Protein AF-A0A5K1DP62-F1 (afdb_monomer_lite)

Structure (mmCIF, N/CA/C/O backbone):
data_AF-A0A5K1DP62-F1
#
_entry.id   AF-A0A5K1DP62-F1
#
loop_
_atom_site.group_PDB
_atom_site.id
_atom_site.type_symbol
_atom_site.label_atom_id
_atom_site.label_alt_id
_atom_site.label_comp_id
_atom_site.label_asym_id
_atom_site.label_entity_id
_atom_site.label_seq_id
_atom_site.pdbx_PDB_ins_code
_atom_site.Cartn_x
_atom_site.Cartn_y
_atom_site.Cartn_z
_atom_site.occupancy
_atom_site.B_iso_or_equiv
_atom_site.auth_seq_id
_atom_site.auth_comp_id
_atom_site.auth_asym_id
_atom_site.auth_atom_id
_atom_site.pdbx_PDB_model_num
ATOM 1 N N . SER A 1 1 ? -13.547 14.638 14.154 1.00 89.75 1 SER A N 1
ATOM 2 C CA . SER A 1 1 ? -13.065 13.387 13.522 1.00 89.75 1 SER A CA 1
ATOM 3 C C . SER A 1 1 ? -14.216 12.393 13.407 1.00 89.75 1 SER A C 1
ATOM 5 O O . SER A 1 1 ? -15.202 12.552 14.121 1.00 89.75 1 SER A O 1
ATOM 7 N N . LEU A 1 2 ? -14.114 11.372 12.548 1.00 97.12 2 LEU A N 1
ATOM 8 C CA . LEU A 1 2 ? -15.135 10.314 12.443 1.00 97.12 2 LEU A CA 1
ATOM 9 C C . LEU A 1 2 ? -15.385 9.618 13.797 1.00 97.12 2 LEU A C 1
ATOM 11 O O . LEU A 1 2 ? -16.529 9.432 14.195 1.00 97.12 2 LEU A O 1
ATOM 15 N N . TYR A 1 3 ? -14.321 9.333 14.557 1.00 97.56 3 TYR A N 1
ATOM 16 C CA . TYR A 1 3 ? -14.409 8.754 15.904 1.00 97.56 3 TYR A CA 1
ATOM 17 C C . TYR A 1 3 ? -15.210 9.621 16.895 1.00 97.56 3 TYR A C 1
ATOM 19 O O . TYR A 1 3 ? -16.062 9.102 17.619 1.00 97.56 3 TYR A O 1
ATOM 27 N N . ALA A 1 4 ? -14.993 10.944 16.894 1.00 97.44 4 ALA A N 1
ATOM 28 C CA . ALA A 1 4 ? -15.742 11.878 17.744 1.00 97.44 4 ALA A CA 1
ATOM 29 C C . ALA A 1 4 ? -17.241 11.935 17.395 1.00 97.44 4 ALA A C 1
ATOM 31 O O . ALA A 1 4 ? -18.054 12.241 18.255 1.00 97.44 4 ALA A O 1
ATOM 32 N N . ASN A 1 5 ? -17.603 11.579 16.159 1.00 98.00 5 ASN A N 1
ATOM 33 C CA . ASN A 1 5 ? -18.987 11.496 15.686 1.00 98.00 5 ASN A CA 1
ATOM 34 C C . ASN A 1 5 ? -19.567 10.072 15.790 1.00 98.00 5 ASN A C 1
ATOM 36 O O . ASN A 1 5 ? -20.527 9.737 15.107 1.00 98.00 5 ASN A O 1
ATOM 40 N N . GLY A 1 6 ? -18.975 9.207 16.619 1.00 97.81 6 GLY A N 1
ATOM 41 C CA . GLY A 1 6 ? -19.534 7.887 16.920 1.00 97.81 6 GLY A CA 1
ATOM 42 C C . GLY A 1 6 ? -19.075 6.744 16.011 1.00 97.81 6 GLY A C 1
ATOM 43 O O . GLY A 1 6 ? -19.442 5.604 16.276 1.00 97.81 6 GLY A O 1
ATOM 44 N N . ALA A 1 7 ? -18.226 6.977 15.002 1.00 98.19 7 ALA A N 1
ATOM 45 C CA . ALA A 1 7 ? -17.663 5.870 14.225 1.00 98.19 7 ALA A CA 1
ATOM 46 C C . ALA A 1 7 ? -16.794 4.969 15.121 1.00 98.19 7 ALA A C 1
ATOM 48 O O . ALA A 1 7 ? -15.946 5.457 15.878 1.00 98.19 7 ALA A O 1
ATOM 49 N N . ARG A 1 8 ? -17.017 3.653 15.047 1.00 98.19 8 ARG A N 1
ATOM 50 C CA . ARG A 1 8 ? -16.273 2.640 15.819 1.00 98.19 8 ARG A CA 1
ATOM 51 C C . ARG A 1 8 ? -15.630 1.565 14.961 1.00 98.19 8 ARG A C 1
ATOM 53 O O . ARG A 1 8 ? -14.737 0.890 15.443 1.00 98.19 8 ARG A O 1
ATOM 60 N N . ASN A 1 9 ? -16.031 1.418 13.705 1.00 98.38 9 ASN A N 1
ATOM 61 C CA . ASN A 1 9 ? -15.460 0.428 12.803 1.00 98.38 9 ASN A CA 1
ATOM 62 C C . ASN A 1 9 ? -14.753 1.156 11.668 1.00 98.38 9 ASN A C 1
ATOM 64 O O . ASN A 1 9 ? -15.376 1.920 10.934 1.00 98.38 9 ASN A O 1
ATOM 68 N N . PHE A 1 10 ? -13.449 0.933 11.555 1.00 98.19 10 PHE A N 1
ATOM 69 C CA . PHE A 1 10 ? -12.606 1.563 10.553 1.00 98.19 10 PHE A CA 1
ATOM 70 C C . PHE A 1 10 ? -11.886 0.472 9.775 1.00 98.19 10 PHE A C 1
ATOM 72 O O . PHE A 1 10 ? -11.086 -0.278 10.337 1.00 98.19 10 PHE A O 1
ATOM 79 N N . GLN A 1 11 ? -12.162 0.400 8.478 1.00 97.56 11 GLN A N 1
ATOM 80 C CA . GLN A 1 11 ? -11.393 -0.413 7.551 1.00 97.56 11 GLN A CA 1
ATOM 81 C C . GLN A 1 11 ? -10.468 0.512 6.772 1.00 97.56 11 GLN A C 1
ATOM 83 O O . GLN A 1 11 ? -10.921 1.396 6.050 1.00 97.56 11 GLN A O 1
ATOM 88 N N . LEU A 1 12 ? -9.167 0.314 6.942 1.00 97.44 12 LEU A N 1
ATOM 89 C CA . LEU A 1 12 ? -8.142 1.024 6.200 1.00 97.44 12 LEU A CA 1
ATOM 90 C C . LEU A 1 12 ? -7.461 0.014 5.295 1.00 97.44 12 LEU A C 1
ATOM 92 O O . LEU A 1 12 ? -6.949 -0.998 5.770 1.00 97.44 12 LEU A O 1
ATOM 96 N N . HIS A 1 13 ? -7.446 0.284 4.000 1.00 97.06 13 HIS A N 1
ATOM 97 C CA . HIS A 1 13 ? -6.574 -0.439 3.092 1.00 97.06 13 HIS A CA 1
ATOM 98 C C . HIS A 1 13 ? -5.346 0.419 2.802 1.00 97.06 13 HIS A C 1
ATOM 100 O O . HIS A 1 13 ? -5.431 1.646 2.720 1.00 97.06 13 HIS A O 1
ATOM 106 N N . ASN A 1 14 ? -4.198 -0.229 2.658 1.00 97.88 14 ASN A N 1
ATOM 107 C CA . ASN A 1 14 ? -2.987 0.448 2.220 1.00 97.88 14 ASN A CA 1
ATOM 108 C C . ASN A 1 14 ? -3.065 0.795 0.715 1.00 97.88 14 ASN A C 1
ATOM 110 O O . ASN A 1 14 ? -4.104 0.582 0.080 1.00 97.88 14 ASN A O 1
ATOM 114 N N . THR A 1 15 ? -2.039 1.429 0.144 1.00 97.50 15 THR A N 1
ATOM 115 C CA . THR A 1 15 ? -2.031 1.694 -1.305 1.00 97.50 15 THR A CA 1
ATOM 116 C C . THR A 1 15 ? -1.550 0.466 -2.073 1.00 97.50 15 THR A C 1
ATOM 118 O O . THR A 1 15 ? -0.733 -0.304 -1.570 1.00 97.50 15 THR A O 1
ATOM 121 N N . GLY A 1 16 ? -2.045 0.288 -3.299 1.00 97.62 16 GLY A N 1
ATOM 122 C CA . GLY A 1 16 ? -1.611 -0.785 -4.197 1.00 97.62 16 GLY A CA 1
ATOM 123 C C . GLY A 1 16 ? -0.198 -0.567 -4.765 1.00 97.62 16 GLY A C 1
ATOM 124 O O . GLY A 1 16 ? 0.424 0.465 -4.494 1.00 97.62 16 GLY A O 1
ATOM 125 N N . PRO A 1 17 ? 0.308 -1.504 -5.585 1.00 98.00 17 PRO A N 1
ATOM 126 C CA . PRO A 1 17 ? 1.603 -1.363 -6.244 1.00 98.00 17 PRO A CA 1
ATOM 127 C C . PRO A 1 17 ? 1.540 -0.285 -7.336 1.00 98.00 17 PRO A C 1
ATOM 129 O O . PRO A 1 17 ? 1.193 -0.542 -8.487 1.00 98.00 17 PRO A O 1
ATOM 132 N N . LEU A 1 18 ? 1.830 0.961 -6.950 1.00 97.56 18 LEU A N 1
ATOM 133 C CA . LEU A 1 18 ? 1.683 2.135 -7.815 1.00 97.56 18 LEU A CA 1
ATOM 134 C C . LEU A 1 18 ? 2.525 2.051 -9.090 1.00 97.56 18 LEU A C 1
ATOM 136 O O . LEU A 1 18 ? 2.099 2.550 -10.128 1.00 97.56 18 LEU A O 1
ATOM 140 N N . GLY A 1 19 ? 3.698 1.422 -9.019 1.00 97.69 19 GLY A N 1
ATOM 141 C CA . GLY A 1 19 ? 4.578 1.235 -10.169 1.00 97.69 19 GLY A CA 1
ATOM 142 C C . GLY A 1 19 ? 4.001 0.323 -11.240 1.00 97.69 19 GLY A C 1
ATOM 143 O O . GLY A 1 19 ? 4.436 0.403 -12.381 1.00 97.69 19 GLY A O 1
ATOM 144 N N . CYS A 1 20 ? 3.004 -0.491 -10.896 1.00 97.56 20 CYS A N 1
ATOM 145 C CA . CYS A 1 20 ? 2.321 -1.376 -11.832 1.00 97.56 20 CYS A CA 1
ATOM 146 C C . CYS A 1 20 ? 1.101 -0.725 -12.501 1.00 97.56 20 CYS A C 1
ATOM 148 O O . CYS A 1 20 ? 0.422 -1.361 -13.304 1.00 97.56 20 CYS A O 1
ATOM 150 N N . LEU A 1 21 ? 0.750 0.519 -12.148 1.00 96.56 21 LEU A N 1
ATOM 151 C CA . LEU A 1 21 ? -0.401 1.184 -12.752 1.00 96.56 21 LEU A CA 1
ATOM 152 C C . LEU A 1 21 ? -0.100 1.516 -14.221 1.00 96.56 21 LEU A C 1
ATOM 154 O O . LEU A 1 21 ? 0.887 2.213 -14.468 1.00 96.56 21 LEU A O 1
ATOM 158 N N . PRO A 1 22 ? -0.978 1.158 -15.182 1.00 95.31 22 PRO A N 1
ATOM 159 C CA . PRO A 1 22 ? -0.761 1.465 -16.598 1.00 95.31 22 PRO A CA 1
ATOM 160 C C . PRO A 1 22 ? -0.505 2.950 -16.859 1.00 95.31 22 PRO A C 1
ATOM 162 O O . PRO A 1 22 ? 0.364 3.302 -17.646 1.00 95.31 22 PRO A O 1
ATOM 165 N N . GLN A 1 23 ? -1.195 3.835 -16.129 1.00 96.56 23 GLN A N 1
ATOM 166 C CA . GLN A 1 23 ? -0.957 5.277 -16.194 1.00 96.56 23 GLN A CA 1
ATOM 167 C C . GLN A 1 23 ? 0.482 5.646 -15.799 1.00 96.56 23 GLN A C 1
ATOM 169 O O . GLN A 1 23 ? 1.105 6.476 -16.453 1.00 96.56 23 GLN A O 1
ATOM 174 N N . LYS A 1 24 ? 1.020 5.052 -14.725 1.00 95.75 24 LYS A N 1
ATOM 175 C CA . LYS A 1 24 ? 2.383 5.343 -14.267 1.00 95.75 24 LYS A CA 1
ATOM 176 C C . LYS A 1 24 ? 3.412 4.805 -15.250 1.00 95.75 24 LYS A C 1
ATOM 178 O O . LYS A 1 24 ? 4.321 5.544 -15.603 1.00 95.75 24 LYS A O 1
ATOM 183 N N . VAL A 1 25 ? 3.226 3.580 -15.733 1.00 94.94 25 VAL A N 1
ATOM 184 C CA . VAL A 1 25 ? 4.095 2.979 -16.752 1.00 94.94 25 VAL A CA 1
ATOM 185 C C . VAL A 1 25 ? 4.077 3.811 -18.037 1.00 94.94 25 VAL A C 1
ATOM 187 O O . VAL A 1 25 ? 5.131 4.191 -18.526 1.00 94.94 25 VAL A O 1
ATOM 190 N N . SER A 1 26 ? 2.900 4.196 -18.534 1.00 95.94 26 SER A N 1
ATOM 191 C CA . SER A 1 26 ? 2.776 5.003 -19.755 1.00 95.94 26 SER A CA 1
ATOM 192 C C . SER A 1 26 ? 3.414 6.388 -19.631 1.00 95.94 26 SER A C 1
ATOM 194 O O . SER A 1 26 ? 4.014 6.861 -20.588 1.00 95.94 26 SER A O 1
ATOM 196 N N . MET A 1 27 ? 3.282 7.047 -18.478 1.00 96.38 27 MET A N 1
ATOM 197 C CA . MET A 1 27 ? 3.816 8.399 -18.288 1.00 96.38 27 MET A CA 1
ATOM 198 C C . MET A 1 27 ? 5.302 8.416 -17.922 1.00 96.38 27 MET A C 1
ATOM 200 O O . MET A 1 27 ? 5.986 9.388 -18.224 1.00 96.38 27 MET A O 1
ATOM 204 N N . PHE A 1 28 ? 5.785 7.394 -17.213 1.00 95.81 28 PHE A N 1
ATOM 205 C CA . PHE A 1 28 ? 7.090 7.421 -16.551 1.00 95.81 28 PHE A CA 1
ATOM 206 C C . PHE A 1 28 ? 8.040 6.289 -16.970 1.00 95.81 28 PHE A C 1
ATOM 208 O O . PHE A 1 28 ? 9.198 6.307 -16.560 1.00 95.81 28 PHE A O 1
ATOM 215 N N . GLY A 1 29 ? 7.583 5.328 -17.777 1.00 91.50 29 GLY A N 1
ATOM 216 C CA . GLY A 1 29 ? 8.340 4.128 -18.150 1.00 91.50 29 GLY A CA 1
ATOM 217 C C . GLY A 1 29 ? 9.631 4.397 -18.914 1.00 91.50 29 GLY A C 1
ATOM 218 O O . GLY A 1 29 ? 10.617 3.702 -18.710 1.00 91.50 29 GLY A O 1
ATOM 219 N N . GLU A 1 30 ? 9.665 5.450 -19.728 1.00 91.44 30 GLU A N 1
ATOM 220 C CA . GLU A 1 30 ? 10.888 5.856 -20.435 1.00 91.44 30 GLU A CA 1
ATOM 221 C C . GLU A 1 30 ? 11.856 6.651 -19.543 1.00 91.44 30 GLU A C 1
ATOM 223 O O . GLU A 1 30 ? 13.057 6.688 -19.800 1.00 91.44 30 GLU A O 1
ATOM 228 N N . TYR A 1 31 ? 11.352 7.280 -18.476 1.00 92.00 31 TYR A N 1
ATOM 229 C CA . TYR A 1 31 ? 12.146 8.130 -17.583 1.00 92.00 31 TYR A CA 1
ATOM 230 C C . TYR A 1 31 ? 12.851 7.344 -16.473 1.00 92.00 31 TYR A C 1
ATOM 232 O O . TYR A 1 31 ? 13.870 7.796 -15.949 1.00 92.00 31 TYR A O 1
ATOM 240 N N . TYR A 1 32 ? 12.318 6.182 -16.096 1.00 89.94 32 TYR A N 1
ATOM 241 C CA . TYR A 1 32 ? 12.903 5.322 -15.073 1.00 89.94 32 TYR A CA 1
ATOM 242 C C . TYR A 1 32 ? 13.283 3.978 -15.673 1.00 89.94 32 TYR A C 1
ATOM 244 O O . TYR A 1 32 ? 12.438 3.247 -16.166 1.00 89.94 32 TYR A O 1
ATOM 252 N N . THR A 1 33 ? 14.557 3.614 -15.572 1.00 84.81 33 THR A N 1
ATOM 253 C CA . THR A 1 33 ? 15.063 2.345 -16.114 1.00 84.81 33 THR A CA 1
ATOM 254 C C . THR A 1 33 ? 14.825 1.162 -15.174 1.00 84.81 33 THR A C 1
ATOM 256 O O . THR A 1 33 ? 14.742 0.020 -15.622 1.00 84.81 33 THR A O 1
ATOM 259 N N . ALA A 1 34 ? 14.684 1.422 -13.871 1.00 92.25 34 ALA A N 1
ATOM 260 C CA . ALA A 1 34 ? 14.505 0.392 -12.856 1.00 92.25 34 ALA A CA 1
ATOM 261 C C . ALA A 1 34 ? 13.055 -0.115 -12.803 1.00 92.25 34 ALA A C 1
ATOM 263 O O . ALA A 1 34 ? 12.167 0.544 -12.250 1.00 92.25 34 ALA A O 1
ATOM 264 N N . HIS A 1 35 ? 12.862 -1.323 -13.324 1.00 94.38 35 HIS A N 1
ATOM 265 C CA . HIS A 1 35 ? 11.623 -2.087 -13.245 1.00 94.38 35 HIS A CA 1
ATOM 266 C C . HIS A 1 35 ? 11.857 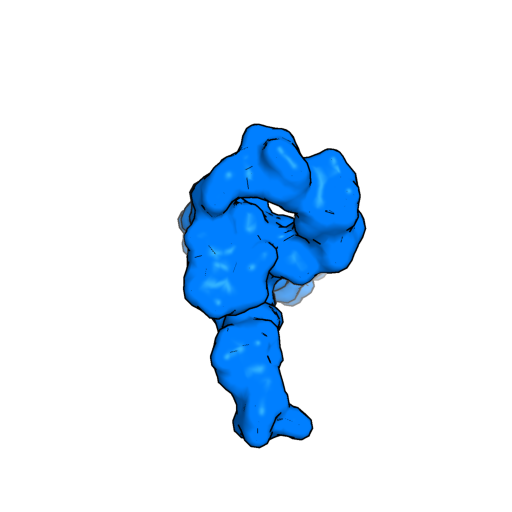-3.393 -12.480 1.00 94.38 35 HIS A C 1
ATOM 268 O O . HIS A 1 35 ? 12.993 -3.871 -12.401 1.00 94.38 35 HIS A O 1
ATOM 274 N N . ASP A 1 36 ? 10.802 -3.963 -11.908 1.00 94.69 36 ASP A N 1
ATOM 275 C CA . ASP A 1 36 ? 10.826 -5.344 -11.428 1.00 94.69 36 ASP A CA 1
ATOM 276 C C . ASP A 1 36 ? 10.575 -6.341 -12.575 1.00 94.69 36 ASP A C 1
ATOM 278 O O . ASP A 1 36 ? 10.358 -5.964 -13.729 1.00 94.69 36 ASP A O 1
ATOM 282 N N . GLU A 1 37 ? 10.618 -7.636 -12.257 1.00 94.31 37 GLU A N 1
ATOM 283 C CA . GLU A 1 37 ? 10.394 -8.732 -13.212 1.00 94.31 37 GLU A CA 1
ATOM 284 C C . GLU A 1 37 ? 9.002 -8.714 -13.868 1.00 94.31 37 GLU A C 1
ATOM 286 O O . GLU A 1 37 ? 8.805 -9.339 -14.908 1.00 94.31 37 GLU A O 1
ATOM 291 N N . ASN A 1 38 ? 8.053 -7.967 -13.293 1.00 94.62 38 ASN A N 1
ATOM 292 C CA . ASN A 1 38 ? 6.686 -7.823 -13.787 1.00 94.62 38 ASN A CA 1
ATOM 293 C C . ASN A 1 38 ? 6.489 -6.522 -14.584 1.00 94.62 38 ASN A C 1
ATOM 295 O O . ASN A 1 38 ? 5.363 -6.182 -14.949 1.00 94.62 38 ASN A O 1
ATOM 299 N N . GLY A 1 39 ? 7.568 -5.778 -14.855 1.00 94.56 39 GLY A N 1
ATOM 300 C CA . GLY A 1 39 ? 7.518 -4.518 -15.594 1.00 94.56 39 GLY A CA 1
ATOM 301 C C . GLY A 1 39 ? 6.960 -3.349 -14.780 1.00 94.56 39 GLY A C 1
ATOM 302 O O . GLY A 1 39 ? 6.594 -2.325 -15.357 1.00 94.56 39 GLY A O 1
ATOM 303 N N . CYS A 1 40 ? 6.884 -3.463 -13.452 1.00 97.38 40 CYS A N 1
ATOM 304 C CA . CYS A 1 40 ? 6.440 -2.360 -12.613 1.00 97.38 40 CYS A CA 1
ATOM 305 C C . CYS A 1 40 ? 7.598 -1.426 -12.258 1.00 97.38 40 CYS A C 1
ATOM 307 O O . CYS A 1 40 ? 8.708 -1.860 -11.963 1.00 97.38 40 CYS A O 1
ATOM 309 N N . LEU A 1 41 ? 7.322 -0.123 -12.205 1.00 98.06 41 LEU A N 1
ATOM 310 C CA . LEU A 1 41 ? 8.315 0.899 -11.873 1.00 98.06 41 LEU A CA 1
ATOM 311 C C . LEU A 1 41 ? 8.715 0.853 -10.390 1.00 98.06 41 LEU A C 1
ATOM 313 O O . LEU A 1 41 ? 7.906 1.186 -9.512 1.00 98.06 41 LEU A O 1
ATOM 317 N N . ASN A 1 42 ? 9.985 0.542 -10.108 1.00 97.25 42 ASN A N 1
ATOM 318 C CA . ASN A 1 42 ? 10.485 0.369 -8.737 1.00 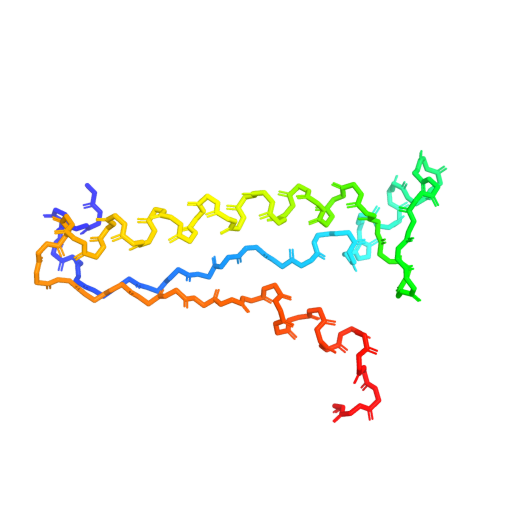97.25 42 ASN A CA 1
ATOM 319 C C . ASN A 1 42 ? 10.297 1.630 -7.889 1.00 97.25 42 ASN A C 1
ATOM 321 O O . ASN A 1 42 ? 9.781 1.548 -6.779 1.00 97.25 42 ASN A O 1
ATOM 325 N N . VAL A 1 43 ? 10.598 2.810 -8.441 1.00 97.06 43 VAL A N 1
ATOM 326 C CA . VAL A 1 43 ? 10.502 4.093 -7.719 1.00 97.06 43 VAL A CA 1
ATOM 327 C C . VAL A 1 43 ? 9.109 4.346 -7.120 1.00 97.06 43 VAL A C 1
ATOM 329 O O . VAL A 1 43 ? 8.984 4.800 -5.982 1.00 97.06 43 VAL A O 1
ATOM 332 N N . PHE A 1 44 ? 8.043 4.006 -7.849 1.00 97.75 44 PHE A N 1
ATOM 333 C CA . PHE A 1 44 ? 6.669 4.182 -7.373 1.00 97.75 44 PHE A CA 1
ATOM 334 C C . PHE A 1 44 ? 6.249 3.066 -6.415 1.00 97.75 44 PHE A C 1
ATOM 336 O O . PHE A 1 44 ? 5.535 3.330 -5.444 1.00 97.75 44 PHE A O 1
ATOM 343 N N . ASN A 1 45 ? 6.695 1.831 -6.661 1.00 98.00 45 ASN A N 1
ATOM 344 C CA . ASN A 1 45 ? 6.454 0.711 -5.755 1.00 98.00 45 ASN A CA 1
ATOM 345 C C . ASN A 1 45 ? 7.160 0.909 -4.406 1.00 98.00 45 ASN A C 1
ATOM 347 O O . ASN A 1 45 ? 6.577 0.605 -3.369 1.00 98.00 45 ASN A O 1
ATOM 351 N N . ASP A 1 46 ? 8.359 1.479 -4.388 1.00 97.81 46 ASP A N 1
ATOM 352 C CA . ASP A 1 46 ? 9.100 1.749 -3.158 1.00 97.81 46 ASP A CA 1
ATOM 353 C C . ASP A 1 46 ? 8.474 2.898 -2.365 1.00 97.81 46 ASP A C 1
ATOM 355 O O . ASP A 1 46 ? 8.275 2.771 -1.155 1.00 97.81 46 ASP A O 1
ATOM 359 N N . ALA A 1 47 ? 8.024 3.963 -3.037 1.00 97.94 47 ALA A N 1
ATOM 360 C CA . ALA A 1 47 ? 7.226 5.009 -2.395 1.00 97.94 47 ALA A CA 1
ATOM 361 C C . ALA A 1 47 ? 5.933 4.445 -1.768 1.00 97.94 47 ALA A C 1
ATOM 363 O O . ALA A 1 47 ? 5.588 4.782 -0.631 1.00 97.94 47 ALA A O 1
ATOM 364 N N . ALA A 1 48 ? 5.246 3.536 -2.471 1.00 98.38 48 ALA A N 1
ATOM 365 C CA . ALA A 1 48 ? 4.078 2.833 -1.943 1.00 98.38 48 ALA A CA 1
ATOM 366 C C . ALA A 1 48 ? 4.420 2.000 -0.694 1.00 98.38 48 ALA A C 1
ATOM 368 O O . ALA A 1 48 ? 3.706 2.082 0.305 1.00 98.38 48 ALA A O 1
ATOM 369 N N . LYS A 1 49 ? 5.532 1.250 -0.700 1.00 98.38 49 LYS A N 1
ATOM 370 C CA . LYS A 1 49 ? 5.990 0.451 0.455 1.00 98.38 49 LYS A CA 1
ATOM 371 C C . LYS A 1 49 ? 6.314 1.321 1.674 1.00 98.38 49 LYS A C 1
ATOM 373 O O . LYS A 1 49 ? 5.946 0.955 2.794 1.00 98.38 49 LYS A O 1
ATOM 378 N N . VAL A 1 50 ? 6.949 2.481 1.478 1.00 98.62 50 VAL A N 1
ATOM 379 C CA . VAL A 1 50 ? 7.235 3.438 2.564 1.00 98.62 50 VAL A CA 1
ATOM 380 C C . VAL A 1 50 ? 5.935 3.949 3.186 1.00 98.62 50 VAL A C 1
ATOM 382 O O . VAL A 1 50 ? 5.761 3.860 4.405 1.00 98.62 50 VAL A O 1
ATOM 385 N N . TYR A 1 51 ? 4.985 4.404 2.363 1.00 98.56 51 TYR A N 1
ATOM 386 C CA . TYR A 1 51 ? 3.667 4.833 2.840 1.00 98.56 51 TYR A CA 1
ATOM 387 C C . TYR A 1 51 ? 2.936 3.707 3.589 1.00 98.56 51 TYR A C 1
ATOM 389 O O . TYR A 1 51 ? 2.449 3.913 4.702 1.00 98.56 51 TYR A O 1
ATOM 397 N N . ASN A 1 52 ? 2.910 2.498 3.021 1.00 98.62 52 ASN A N 1
ATOM 398 C CA . ASN A 1 52 ? 2.233 1.336 3.598 1.00 98.62 52 ASN A CA 1
ATOM 399 C C . ASN A 1 52 ? 2.832 0.931 4.954 1.00 98.62 52 ASN A C 1
ATOM 401 O O . ASN A 1 52 ? 2.095 0.550 5.865 1.00 98.62 52 ASN A O 1
ATOM 405 N N . THR A 1 53 ? 4.150 1.070 5.120 1.00 98.44 53 THR A N 1
ATOM 406 C CA . THR A 1 53 ? 4.835 0.843 6.402 1.00 98.44 53 THR A CA 1
ATOM 407 C C . THR A 1 53 ? 4.378 1.852 7.457 1.00 98.44 53 THR A C 1
ATOM 409 O O . THR A 1 53 ? 4.034 1.466 8.578 1.00 98.44 53 THR A O 1
ATOM 412 N N . GLY A 1 54 ? 4.297 3.135 7.088 1.00 98.56 54 GLY A N 1
ATOM 413 C CA . GLY A 1 54 ? 3.765 4.188 7.955 1.00 98.56 54 GLY A CA 1
ATOM 414 C C . GLY A 1 54 ? 2.302 3.951 8.342 1.00 98.56 54 GLY A C 1
ATOM 415 O O . GLY A 1 54 ? 1.960 4.005 9.523 1.00 98.56 54 GLY A O 1
ATOM 416 N N . LEU A 1 55 ? 1.447 3.605 7.375 1.00 98.56 55 LEU A N 1
ATOM 417 C CA . LEU A 1 55 ? 0.034 3.318 7.628 1.00 98.56 55 LEU A CA 1
ATOM 418 C C . LEU A 1 55 ? -0.154 2.115 8.562 1.00 98.56 55 LEU A C 1
ATOM 420 O O . LEU A 1 55 ? -0.999 2.161 9.456 1.00 98.56 55 LEU A O 1
ATOM 424 N N . LYS A 1 56 ? 0.646 1.054 8.397 1.00 98.31 56 LYS A N 1
ATOM 425 C CA . LYS A 1 56 ? 0.617 -0.114 9.287 1.00 98.31 56 LYS A CA 1
ATOM 426 C C . LYS A 1 56 ? 0.950 0.279 10.729 1.00 98.31 56 LYS A C 1
ATOM 428 O O . LYS A 1 56 ? 0.251 -0.157 11.646 1.00 98.31 56 LYS A O 1
ATOM 433 N N . LYS A 1 57 ? 1.970 1.126 10.926 1.00 98.50 57 LYS A N 1
ATOM 434 C CA . LYS A 1 57 ? 2.328 1.671 12.246 1.00 98.50 57 LYS A CA 1
ATOM 435 C C . LYS A 1 57 ? 1.188 2.513 12.826 1.00 98.50 57 LYS A C 1
ATOM 437 O O . LYS A 1 57 ? 0.769 2.259 13.952 1.00 98.50 57 LYS A O 1
ATOM 442 N N . LEU A 1 58 ? 0.615 3.422 12.036 1.00 98.19 58 LEU A N 1
ATOM 443 C CA . LEU A 1 58 ? -0.528 4.236 12.456 1.00 98.19 58 LEU A CA 1
ATOM 444 C C . LEU A 1 58 ? -1.732 3.370 12.853 1.00 98.19 58 LEU A C 1
ATOM 446 O O . LEU A 1 58 ? -2.362 3.623 13.872 1.00 98.19 58 LEU A O 1
ATOM 450 N N . CYS A 1 59 ? -2.044 2.312 12.101 1.00 98.25 59 CYS A N 1
ATOM 451 C CA . CYS A 1 59 ? -3.129 1.398 12.462 1.00 98.25 59 CYS A CA 1
ATOM 452 C C . CYS A 1 59 ? -2.888 0.726 13.822 1.00 98.25 59 CYS A C 1
ATOM 454 O O . CYS A 1 59 ? -3.838 0.541 14.581 1.00 98.25 59 CYS A O 1
ATOM 456 N N . ALA A 1 60 ? -1.640 0.374 14.150 1.00 98.00 60 ALA A N 1
ATOM 457 C CA . ALA A 1 60 ? -1.296 -0.161 15.467 1.00 98.00 60 ALA A CA 1
ATOM 458 C C . ALA A 1 60 ? -1.498 0.884 16.579 1.00 98.00 60 ALA A C 1
ATOM 460 O O . ALA A 1 60 ? -2.084 0.570 17.612 1.00 98.00 60 ALA A O 1
ATOM 461 N N . GLU A 1 61 ? -1.101 2.136 16.345 1.00 98.38 61 GLU A N 1
ATOM 462 C CA . GLU A 1 61 ? -1.329 3.244 17.281 1.00 98.38 61 GLU A CA 1
ATOM 463 C C . GLU A 1 61 ? -2.829 3.522 17.483 1.00 98.38 61 GLU A C 1
ATOM 465 O O . GLU A 1 61 ? -3.297 3.663 18.614 1.00 98.38 61 GLU A O 1
ATOM 470 N N . LEU A 1 62 ? -3.618 3.531 16.404 1.00 97.88 62 LEU A N 1
ATOM 471 C CA . LEU A 1 62 ? -5.064 3.760 16.456 1.00 97.88 62 LEU A CA 1
ATOM 472 C C . LEU A 1 62 ? -5.802 2.667 17.231 1.00 97.88 62 LEU A C 1
ATOM 474 O O . LEU A 1 62 ? -6.731 2.992 17.966 1.00 97.88 62 LEU A O 1
ATOM 478 N N . ARG A 1 63 ? -5.381 1.398 17.130 1.00 97.88 63 ARG A N 1
ATOM 479 C CA . ARG A 1 63 ? -5.947 0.302 17.945 1.00 97.88 63 ARG A CA 1
ATOM 480 C C . ARG A 1 63 ? -5.762 0.542 19.441 1.00 97.88 63 ARG A C 1
ATOM 482 O O . ARG A 1 63 ? -6.631 0.184 20.229 1.00 97.88 63 ARG A O 1
ATOM 489 N N . THR A 1 64 ? -4.656 1.170 19.831 1.00 97.38 64 THR A N 1
ATOM 490 C CA . THR A 1 64 ? -4.375 1.505 21.232 1.00 97.38 64 THR A CA 1
ATOM 491 C C . THR A 1 64 ? -5.149 2.743 21.684 1.00 97.38 64 THR A C 1
ATOM 493 O O . THR A 1 64 ? -5.662 2.772 22.809 1.00 97.38 64 THR A O 1
ATOM 496 N N . ASN A 1 65 ? -5.253 3.754 20.818 1.00 97.62 65 ASN A N 1
ATOM 497 C CA . ASN A 1 65 ? -5.749 5.086 21.175 1.00 97.62 65 ASN A CA 1
ATOM 498 C C . ASN A 1 65 ? -7.269 5.245 21.017 1.00 97.62 65 ASN A C 1
ATOM 500 O O . ASN A 1 65 ? -7.900 5.934 21.818 1.00 97.62 65 ASN A O 1
ATOM 504 N N . LEU A 1 66 ? -7.880 4.604 20.019 1.00 97.62 66 LEU A N 1
ATOM 505 C CA . LEU A 1 66 ? -9.321 4.676 19.775 1.00 97.62 66 LEU A CA 1
ATOM 506 C C . LEU A 1 66 ? -10.037 3.573 20.555 1.00 97.62 66 LEU A C 1
ATOM 508 O O . LEU A 1 66 ? -10.309 2.487 20.044 1.00 97.62 66 LEU A O 1
ATOM 512 N N . LYS A 1 67 ? -10.333 3.854 21.827 1.00 96.62 67 LYS A N 1
ATOM 513 C CA . LYS A 1 67 ? -11.027 2.906 22.708 1.00 96.62 67 LYS A CA 1
ATOM 514 C C . LYS A 1 67 ? -12.384 2.503 22.126 1.00 96.62 67 LYS A C 1
ATOM 516 O O . LYS A 1 67 ? -13.050 3.285 21.446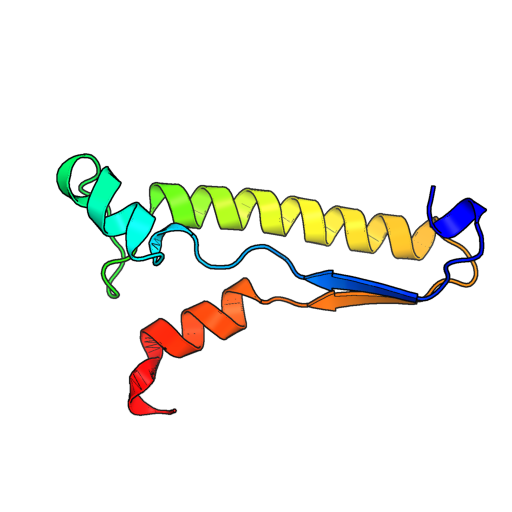 1.00 96.62 67 LYS A O 1
ATOM 521 N N . ASN A 1 68 ? -12.786 1.264 22.399 1.00 97.06 68 ASN A N 1
ATOM 522 C CA . ASN A 1 68 ? -14.041 0.675 21.921 1.00 97.06 68 ASN A CA 1
ATOM 523 C C . ASN A 1 68 ? -14.216 0.731 20.391 1.00 97.06 68 ASN A C 1
ATOM 525 O O . ASN A 1 68 ? -15.346 0.747 19.909 1.00 97.06 68 ASN A O 1
ATOM 529 N N . SER A 1 69 ? -13.118 0.796 19.631 1.00 98.19 69 SER A N 1
ATOM 530 C CA . SER A 1 69 ? -13.142 0.809 18.167 1.00 98.19 69 SER A CA 1
ATOM 531 C C . SER A 1 69 ? -12.410 -0.394 17.583 1.00 98.19 69 SER A C 1
ATOM 533 O O . SER A 1 69 ? -11.386 -0.835 18.102 1.00 98.19 69 SER A O 1
ATOM 535 N N . THR A 1 70 ? -12.911 -0.878 16.454 1.00 98.50 70 THR A N 1
ATOM 536 C CA . THR A 1 70 ? -12.302 -1.916 15.628 1.00 98.50 70 THR A CA 1
ATOM 537 C C . THR A 1 70 ? -11.560 -1.260 14.472 1.00 98.50 70 THR A C 1
ATOM 539 O O . THR A 1 70 ? -12.164 -0.571 13.649 1.00 98.50 70 THR A O 1
ATOM 542 N N . ILE A 1 71 ? -10.250 -1.499 14.389 1.00 98.31 71 ILE A N 1
ATOM 543 C CA . ILE A 1 71 ? -9.403 -1.030 13.285 1.00 98.31 71 ILE A CA 1
ATOM 544 C C . ILE A 1 71 ? -8.909 -2.237 12.484 1.00 98.31 71 ILE A C 1
ATOM 546 O O . ILE A 1 71 ? -8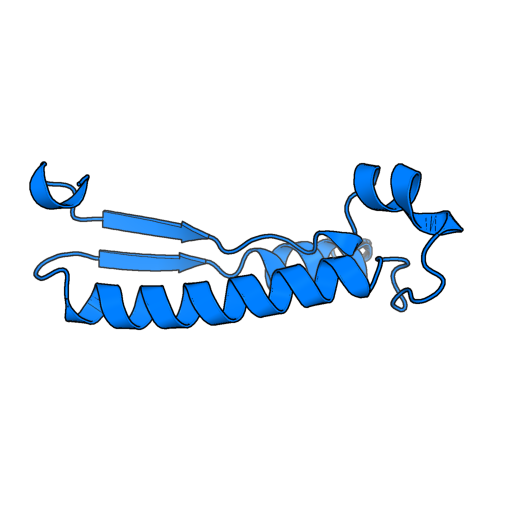.018 -2.978 12.924 1.00 98.31 71 ILE A O 1
ATOM 550 N N . VAL A 1 72 ? -9.456 -2.419 11.286 1.00 98.12 72 VAL A N 1
ATOM 551 C CA . VAL A 1 72 ? -9.044 -3.457 10.336 1.00 98.12 72 VAL A CA 1
ATOM 552 C C . VAL A 1 72 ? -8.099 -2.837 9.315 1.00 98.12 72 VAL A C 1
ATOM 554 O O . VAL A 1 72 ? -8.451 -1.867 8.651 1.00 98.12 72 VAL A O 1
ATOM 557 N N . HIS A 1 73 ? -6.900 -3.404 9.194 1.00 98.06 73 HIS A N 1
ATOM 558 C CA . HIS A 1 73 ? -5.930 -3.010 8.174 1.00 98.06 73 HIS A CA 1
ATOM 559 C C . HIS A 1 73 ? -5.887 -4.084 7.088 1.00 98.06 73 HIS A C 1
ATOM 561 O O . HIS A 1 73 ? -5.614 -5.243 7.400 1.00 98.06 73 HIS A O 1
ATOM 567 N N . VAL A 1 74 ? -6.127 -3.695 5.838 1.00 98.06 74 VAL A N 1
ATOM 568 C CA . VAL A 1 74 ? -6.097 -4.579 4.669 1.00 98.06 74 VAL A CA 1
ATOM 569 C C . VAL A 1 74 ? -4.855 -4.283 3.838 1.00 98.06 74 VAL A C 1
ATOM 571 O O . VAL A 1 74 ? -4.643 -3.153 3.394 1.00 98.06 74 VAL A O 1
ATOM 574 N N . ASP A 1 75 ? -4.044 -5.311 3.612 1.00 97.88 75 ASP A N 1
ATOM 575 C CA . ASP A 1 75 ? -2.860 -5.225 2.761 1.00 97.88 75 ASP A CA 1
ATOM 576 C C . ASP A 1 75 ? 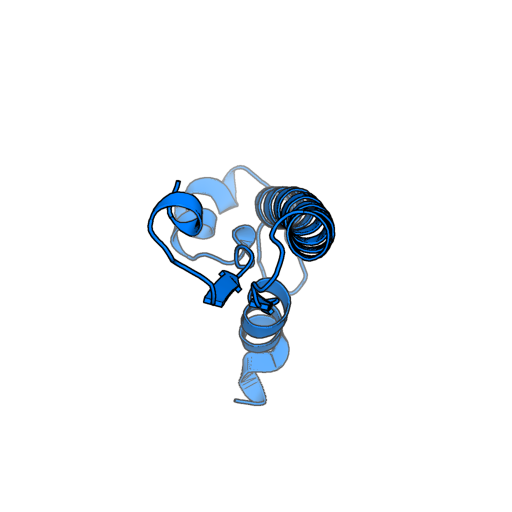-3.230 -5.420 1.281 1.00 97.88 75 ASP A C 1
ATOM 578 O O . ASP A 1 75 ? -3.053 -6.492 0.703 1.00 97.88 75 ASP A O 1
ATOM 582 N N . ILE A 1 76 ? -3.801 -4.376 0.672 1.00 98.00 76 ILE A N 1
ATOM 583 C CA . ILE A 1 76 ? -4.198 -4.397 -0.740 1.00 98.00 76 ILE A CA 1
ATOM 584 C C . ILE A 1 76 ? -2.990 -4.415 -1.678 1.00 98.00 76 ILE A C 1
ATOM 586 O O . ILE A 1 76 ? -3.128 -4.856 -2.818 1.00 98.00 76 ILE A O 1
ATOM 590 N N . TYR A 1 77 ? -1.825 -3.938 -1.222 1.00 98.38 77 TYR A N 1
ATOM 591 C CA . TYR A 1 77 ? -0.578 -4.002 -1.980 1.00 98.38 77 TYR A CA 1
ATOM 592 C C . TYR A 1 77 ? -0.257 -5.443 -2.353 1.00 98.38 77 TYR A C 1
ATOM 594 O O . TYR A 1 77 ? -0.174 -5.754 -3.538 1.00 98.38 77 TYR A O 1
ATOM 602 N N . SER A 1 78 ? -0.145 -6.315 -1.349 1.00 98.06 78 SER A N 1
ATOM 603 C CA . SER A 1 78 ? 0.229 -7.715 -1.549 1.00 98.06 78 SER A CA 1
ATOM 604 C C . SER A 1 78 ? -0.801 -8.456 -2.400 1.00 98.06 78 SER A C 1
ATOM 606 O O . SER A 1 78 ? -0.424 -9.160 -3.328 1.00 98.06 78 SER A O 1
ATOM 608 N N . ILE A 1 79 ? -2.097 -8.227 -2.156 1.00 97.56 79 ILE A N 1
ATOM 609 C CA . ILE A 1 79 ? -3.186 -8.851 -2.926 1.00 97.56 79 ILE A CA 1
ATOM 610 C C . ILE A 1 79 ? -3.110 -8.463 -4.410 1.00 97.56 79 ILE A C 1
ATOM 612 O O . ILE A 1 79 ? -3.175 -9.319 -5.287 1.00 97.56 79 ILE A O 1
ATOM 616 N N . LYS A 1 80 ? -2.976 -7.166 -4.712 1.00 97.44 80 LYS A N 1
ATOM 617 C CA . LYS A 1 80 ? -2.941 -6.690 -6.102 1.00 97.44 80 LYS A CA 1
ATOM 618 C C . LYS A 1 80 ? -1.637 -7.047 -6.803 1.00 97.44 80 LYS A C 1
ATOM 620 O O . LYS A 1 80 ? -1.665 -7.340 -7.990 1.00 97.44 80 LYS A O 1
ATOM 625 N N . TYR A 1 81 ? -0.515 -7.002 -6.091 1.00 97.94 81 TYR A N 1
ATOM 626 C CA . TYR A 1 81 ? 0.769 -7.391 -6.657 1.00 97.94 81 TYR A CA 1
ATOM 627 C C . TYR A 1 81 ? 0.794 -8.884 -6.992 1.00 97.94 81 TYR A C 1
ATOM 629 O O . TYR A 1 81 ? 1.258 -9.246 -8.065 1.00 97.94 81 TYR A O 1
ATOM 637 N N . ASP A 1 82 ? 0.221 -9.737 -6.137 1.00 97.94 82 ASP A N 1
ATOM 638 C CA . ASP A 1 82 ? 0.086 -11.167 -6.424 1.00 97.94 82 ASP A CA 1
ATOM 639 C C . ASP A 1 82 ? -0.764 -11.428 -7.673 1.00 97.94 82 ASP A C 1
ATOM 641 O O . ASP A 1 82 ? -0.355 -12.206 -8.527 1.00 97.94 82 ASP A O 1
ATOM 645 N N . LEU A 1 83 ? -1.884 -10.717 -7.843 1.00 97.06 83 LEU A N 1
ATOM 646 C CA . LEU A 1 83 ? -2.692 -10.804 -9.066 1.00 97.06 83 LEU A CA 1
ATOM 647 C C . LEU A 1 83 ? -1.887 -10.449 -10.330 1.00 97.06 83 LEU A C 1
ATOM 649 O O . LEU A 1 83 ? -2.102 -11.045 -11.379 1.00 97.06 83 LEU A O 1
ATOM 653 N N . ILE A 1 84 ? -0.967 -9.487 -10.243 1.00 96.19 84 ILE A N 1
ATOM 654 C CA . ILE A 1 84 ? -0.123 -9.069 -11.372 1.00 96.19 84 ILE A CA 1
ATOM 655 C C . ILE A 1 84 ? 0.967 -10.117 -11.636 1.00 96.19 84 ILE A C 1
ATOM 657 O O . ILE A 1 84 ? 1.074 -10.646 -12.743 1.00 96.19 84 ILE A O 1
ATOM 661 N N . ALA A 1 85 ? 1.744 -10.454 -10.606 1.00 97.00 85 ALA A N 1
ATOM 662 C CA . ALA A 1 85 ? 2.886 -11.357 -10.715 1.00 97.00 85 ALA A CA 1
ATOM 663 C C . ALA A 1 85 ? 2.473 -12.806 -11.013 1.00 97.00 85 ALA A C 1
ATOM 665 O O . ALA A 1 85 ? 3.176 -13.541 -11.700 1.00 97.00 85 ALA A O 1
ATOM 666 N N . ASN A 1 86 ? 1.305 -13.220 -10.524 1.00 97.31 86 ASN A N 1
ATOM 667 C CA . ASN A 1 86 ? 0.777 -14.573 -10.654 1.00 97.31 86 ASN A CA 1
ATOM 668 C C . ASN A 1 86 ? -0.536 -14.611 -11.448 1.00 97.31 86 ASN A C 1
ATOM 670 O O . ASN A 1 86 ? -1.386 -15.456 -11.178 1.00 97.31 86 ASN A O 1
ATOM 674 N N . HIS A 1 87 ? -0.695 -13.730 -12.437 1.00 94.62 87 HIS A N 1
ATOM 675 C CA . HIS A 1 87 ? -1.911 -13.596 -13.249 1.00 94.62 87 HIS A CA 1
ATOM 676 C C . HIS A 1 87 ? -2.461 -14.923 -13.796 1.00 94.62 87 HIS A C 1
ATOM 678 O O . HIS A 1 87 ? -3.667 -15.096 -13.833 1.00 94.62 87 HIS A O 1
ATOM 684 N N . ALA A 1 88 ? -1.611 -15.894 -14.149 1.00 96.38 88 ALA A N 1
ATOM 685 C CA . ALA A 1 88 ? -2.055 -17.201 -14.645 1.00 96.38 88 ALA A CA 1
ATOM 686 C C . ALA A 1 88 ? -2.778 -18.085 -13.601 1.00 96.38 88 ALA A C 1
ATOM 688 O O . ALA A 1 88 ? -3.335 -19.120 -13.963 1.00 96.38 88 ALA A O 1
ATOM 689 N N . LYS A 1 89 ? -2.737 -17.733 -12.308 1.00 95.81 89 LYS A N 1
ATOM 690 C CA . LYS A 1 89 ? -3.439 -18.456 -11.231 1.00 95.81 89 LYS A CA 1
ATOM 691 C C . LYS A 1 89 ? -4.892 -17.997 -11.040 1.00 95.81 89 LYS A C 1
ATOM 693 O O . LYS A 1 89 ? -5.603 -18.639 -10.267 1.00 95.81 89 LYS A O 1
ATOM 698 N N . TYR A 1 90 ? -5.300 -16.905 -11.687 1.00 88.81 90 TYR A N 1
ATOM 699 C CA . TYR A 1 90 ? -6.585 -16.225 -11.509 1.00 88.81 90 TYR A CA 1
ATOM 700 C C . TYR A 1 90 ? -7.344 -16.133 -12.833 1.00 88.81 90 TYR A C 1
ATOM 702 O O . TYR A 1 90 ? -8.593 -16.157 -12.773 1.00 88.81 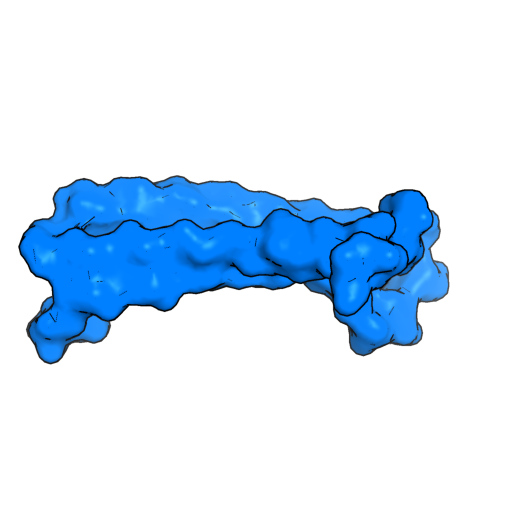90 TYR A O 1
#

Organism: NCBI:txid210225

InterPro domains:
  IPR001087 GDSL lipase/esterase [PF00657] (6-81)
  IPR036514 SGNH hydrolase superfamily [G3DSA:3.40.50.1110] (1-90)

Secondary structure (DSSP, 8-state):
-TGGGT--EEEEE----GGG-HHHHHHHTTT---B-TTS-BHHHHHHHHHHHHHHHHHHHHHHHHSTT-EEEEE-HHHHHHHHHHTGGG-

Foldseek 3Di:
DVLVVPAFEAEAEADAQQQPDPVCCVVCVVVAPDDDPLRGGPVSNVVSVVRRVVVVVVLVVCVVVSPNHHYHYHHNHVVVVCCSVVVVVD

Radius of gyration: 16.4 Å; chains: 1; bounding box: 35×32×43 Å

Sequence (90 aa):
SLYANGARNFQLHNTGPLGCLPQKVSMFGEYYTAHDENGCLNVFNDAAKVYNTGLKKLCAELRTNLKNSTIVHVDIYSIKYDLIANHAKY

pLDDT: mean 96.72, std 2.44, range [84.81, 98.62]